Protein AF-A0A7X5ISY9-F1 (afdb_monomer_lite)

pLDDT: mean 95.57, std 3.94, range [68.06, 98.31]

Sequence (77 aa):
MKLVHFQEKYRQAFIDFNTDWIVSNFGFPEEHDKETFEKIDEELNNGAMIFFAVEDDVPLACCMTMPMKDNTWESAN

Secondary structure (DSSP, 8-state):
-EEEE--GGGHHHHHHHHHHHHHHHHSS--HHHHHHHH-HHHHHHTT-EEEEEEETTEEEEEEEEEE-GGG-EEEE-

Foldseek 3Di:
DDKDWDDPVCLVVVLVQQQVVCCVPPNGDDPVSVVCSVCVVVQVVQVKIKMFDDDPNRTDDMKIWGADPPRDIDIGD

Radius of gyration: 12.56 Å; chains: 1; bounding box: 29×22×30 Å

Structure (mmCIF, N/CA/C/O backbone):
data_AF-A0A7X5ISY9-F1
#
_entry.id   AF-A0A7X5ISY9-F1
#
loop_
_atom_site.group_PDB
_atom_site.id
_atom_site.type_symbol
_atom_site.label_atom_id
_atom_site.label_alt_id
_atom_site.label_comp_id
_atom_site.label_asym_id
_atom_site.label_entity_id
_atom_site.label_seq_id
_atom_site.pdbx_PDB_ins_code
_atom_site.Cartn_x
_atom_site.Cartn_y
_atom_site.Cartn_z
_atom_site.occupancy
_atom_site.B_iso_or_equiv
_atom_site.auth_seq_id
_atom_site.auth_comp_id
_atom_site.auth_asym_id
_atom_site.auth_atom_id
_atom_site.pdbx_PDB_model_num
ATOM 1 N N . MET A 1 1 ? -10.881 -12.415 11.290 1.00 91.44 1 MET A N 1
ATOM 2 C CA . MET A 1 1 ? -10.049 -12.009 10.129 1.00 91.44 1 MET A CA 1
ATOM 3 C C . MET A 1 1 ? -10.562 -12.540 8.776 1.00 91.44 1 MET A C 1
ATOM 5 O O . MET A 1 1 ? -10.916 -13.711 8.678 1.00 91.44 1 MET A O 1
ATOM 9 N N . LYS A 1 2 ? -10.567 -11.698 7.730 1.00 97.19 2 LYS A N 1
ATOM 10 C CA . LYS A 1 2 ? -10.858 -12.017 6.314 1.00 97.19 2 LYS A CA 1
ATOM 11 C C . LYS A 1 2 ? -9.785 -11.419 5.394 1.00 97.19 2 LYS A C 1
ATOM 13 O O . LYS A 1 2 ? -9.261 -10.353 5.704 1.00 97.19 2 LYS A O 1
ATOM 18 N N . LEU A 1 3 ? -9.498 -12.074 4.268 1.00 97.81 3 LEU A N 1
ATOM 19 C CA . LEU A 1 3 ? -8.673 -11.502 3.199 1.00 97.81 3 LEU A CA 1
ATOM 20 C C . LEU A 1 3 ? -9.578 -10.740 2.227 1.00 97.81 3 LEU A C 1
ATOM 22 O O . LEU A 1 3 ? -10.570 -11.294 1.747 1.00 97.81 3 LEU A O 1
ATOM 26 N N . VAL A 1 4 ? -9.260 -9.481 1.945 1.00 97.94 4 VAL A N 1
ATOM 27 C CA . VAL A 1 4 ? -10.008 -8.650 0.993 1.00 97.94 4 VAL A CA 1
ATOM 28 C C . VAL A 1 4 ? -9.060 -8.003 -0.007 1.00 97.94 4 VAL A C 1
ATOM 30 O O . VAL A 1 4 ? -7.918 -7.704 0.328 1.00 97.94 4 VAL A O 1
ATOM 33 N N . HIS A 1 5 ? -9.542 -7.776 -1.227 1.00 97.56 5 HIS A N 1
ATOM 34 C CA . HIS A 1 5 ? -8.846 -6.926 -2.193 1.00 97.56 5 HIS A CA 1
ATOM 35 C C . HIS A 1 5 ? -8.865 -5.466 -1.726 1.00 97.56 5 HIS A C 1
ATOM 37 O O . HIS A 1 5 ? -9.693 -5.090 -0.885 1.00 97.56 5 HIS A O 1
ATOM 43 N N . PHE A 1 6 ? -7.985 -4.657 -2.315 1.00 97.44 6 PHE A N 1
ATOM 44 C CA . PHE A 1 6 ? -7.970 -3.209 -2.158 1.00 97.44 6 PHE A CA 1
ATOM 45 C C . PHE A 1 6 ? -9.371 -2.606 -2.251 1.00 97.44 6 PHE A C 1
ATOM 47 O O . PHE A 1 6 ? -10.172 -2.930 -3.130 1.00 97.44 6 PHE A O 1
ATOM 54 N N . GLN A 1 7 ? -9.647 -1.699 -1.325 1.00 97.19 7 GLN A N 1
ATOM 55 C CA . GLN A 1 7 ? -10.809 -0.828 -1.344 1.00 97.19 7 GLN A CA 1
ATOM 56 C C . GLN A 1 7 ? -10.306 0.560 -0.997 1.00 97.19 7 GLN A C 1
ATOM 58 O O . GLN A 1 7 ? -9.446 0.690 -0.129 1.00 97.19 7 GLN A O 1
ATOM 63 N N . GLU A 1 8 ? -10.897 1.590 -1.595 1.00 97.44 8 GLU A N 1
ATOM 64 C CA . GLU A 1 8 ? -10.472 2.976 -1.374 1.00 97.44 8 GLU A 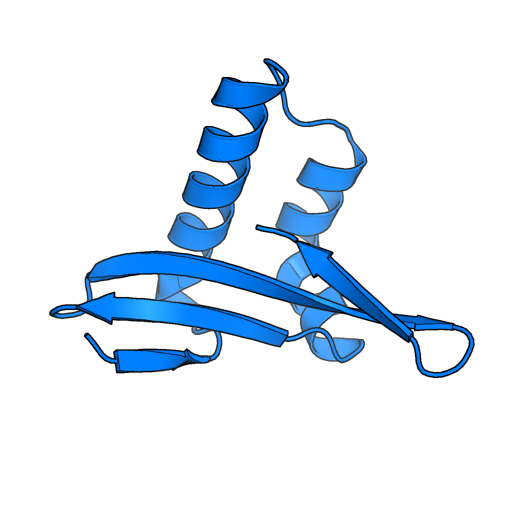CA 1
ATOM 65 C C . GLU A 1 8 ? -10.422 3.355 0.116 1.00 97.44 8 GLU A C 1
ATOM 67 O O . GLU A 1 8 ? -9.508 4.039 0.566 1.00 97.44 8 GLU A O 1
ATOM 72 N N . LYS A 1 9 ? -11.339 2.806 0.927 1.00 97.56 9 LYS A N 1
ATOM 73 C CA . LYS A 1 9 ? -11.371 3.001 2.387 1.00 97.56 9 LYS A CA 1
ATOM 74 C C . LYS A 1 9 ? -10.111 2.517 3.128 1.00 97.56 9 LYS A C 1
ATOM 76 O O . LYS A 1 9 ? -9.928 2.870 4.287 1.00 97.56 9 LYS A O 1
ATOM 81 N N . TYR A 1 10 ? -9.274 1.701 2.489 1.00 97.44 10 TYR A N 1
ATOM 82 C CA . TYR A 1 10 ? -8.031 1.156 3.035 1.00 97.44 10 TYR A CA 1
ATOM 83 C C . TYR A 1 10 ? -6.769 1.786 2.430 1.00 97.44 10 TYR A C 1
ATOM 85 O O . TYR A 1 10 ? -5.670 1.382 2.802 1.00 97.44 10 TYR A O 1
ATOM 93 N N . ARG A 1 11 ? -6.890 2.791 1.547 1.00 97.50 11 ARG A N 1
ATOM 94 C CA . ARG A 1 11 ? -5.733 3.463 0.930 1.00 97.50 11 ARG A CA 1
ATOM 95 C C . ARG A 1 11 ? -4.752 3.997 1.966 1.00 97.50 11 ARG A C 1
ATOM 97 O O . ARG A 1 11 ? -3.564 3.719 1.879 1.00 97.50 11 ARG A O 1
ATOM 104 N N . GLN A 1 12 ? -5.254 4.722 2.965 1.00 97.94 12 GLN A N 1
ATOM 105 C CA . GLN A 1 12 ? -4.384 5.284 3.994 1.00 97.94 12 GLN A CA 1
ATOM 106 C C . GLN A 1 12 ? -3.697 4.185 4.811 1.00 97.94 12 GLN A C 1
ATOM 108 O O . GLN A 1 12 ? -2.510 4.288 5.071 1.00 97.94 12 GLN A O 1
ATOM 113 N N . ALA A 1 13 ? -4.400 3.090 5.120 1.00 97.69 13 ALA A N 1
ATOM 114 C CA . ALA A 1 13 ? -3.806 1.965 5.837 1.00 97.69 13 ALA A CA 1
ATOM 115 C C . ALA A 1 13 ? -2.663 1.301 5.049 1.00 97.69 13 ALA A C 1
ATOM 117 O O . ALA A 1 13 ? -1.681 0.891 5.652 1.00 97.69 13 ALA A O 1
ATOM 118 N N . PHE A 1 14 ? -2.762 1.217 3.716 1.00 97.38 14 PHE A N 1
ATOM 119 C CA . PHE A 1 14 ? -1.651 0.749 2.877 1.00 97.38 14 PHE A CA 1
ATOM 120 C C . PHE A 1 14 ? -0.412 1.635 3.048 1.00 97.38 14 PHE A C 1
ATOM 122 O O . PHE A 1 14 ? 0.670 1.131 3.345 1.00 97.38 14 PHE A O 1
ATOM 129 N N . ILE A 1 15 ? -0.597 2.953 2.914 1.00 97.12 15 ILE A N 1
ATOM 130 C CA . ILE A 1 15 ? 0.479 3.943 3.040 1.00 97.12 15 ILE A CA 1
ATOM 131 C C . ILE A 1 15 ? 1.085 3.896 4.444 1.00 97.12 15 ILE A C 1
ATOM 133 O O . ILE A 1 15 ? 2.306 3.875 4.569 1.00 97.12 15 ILE A O 1
ATOM 137 N N . ASP A 1 16 ? 0.253 3.841 5.483 1.00 97.69 16 ASP A N 1
ATOM 138 C CA . ASP A 1 16 ? 0.694 3.816 6.878 1.00 97.69 16 ASP A CA 1
ATOM 139 C C . ASP A 1 16 ? 1.498 2.545 7.175 1.00 97.69 16 ASP A C 1
ATOM 141 O O . ASP A 1 16 ? 2.609 2.640 7.683 1.00 97.69 16 ASP A O 1
ATOM 145 N N . PHE A 1 17 ? 1.002 1.361 6.790 1.00 97.31 17 PHE A N 1
ATOM 146 C CA . PHE A 1 17 ? 1.716 0.101 7.024 1.00 97.31 17 PHE A CA 1
ATOM 147 C C . PHE A 1 17 ? 3.065 0.042 6.311 1.00 97.31 17 PHE A C 1
ATOM 149 O O . PHE A 1 17 ? 4.060 -0.333 6.933 1.00 97.31 17 PHE A O 1
ATOM 156 N N . ASN A 1 18 ? 3.109 0.451 5.040 1.00 96.25 18 ASN A N 1
ATOM 157 C CA . ASN A 1 18 ? 4.350 0.459 4.267 1.00 96.25 18 ASN A CA 1
ATOM 158 C C . ASN A 1 18 ? 5.315 1.508 4.834 1.00 96.25 18 ASN A C 1
ATOM 160 O O . ASN A 1 18 ? 6.486 1.219 5.064 1.00 96.25 18 ASN A O 1
ATOM 164 N N . THR A 1 19 ? 4.829 2.716 5.138 1.00 96.50 19 THR A N 1
ATOM 165 C CA . THR A 1 19 ? 5.653 3.783 5.725 1.00 96.50 19 THR A CA 1
ATOM 166 C C . THR A 1 19 ? 6.223 3.363 7.075 1.00 96.50 19 THR A C 1
ATOM 168 O O . THR A 1 19 ? 7.424 3.515 7.293 1.00 96.50 19 THR A O 1
ATOM 171 N N . ASP A 1 20 ? 5.404 2.804 7.966 1.00 97.12 20 ASP A N 1
ATOM 172 C CA . ASP A 1 20 ? 5.836 2.337 9.283 1.00 97.12 20 ASP A CA 1
ATOM 173 C C . ASP A 1 20 ? 6.882 1.229 9.158 1.00 97.12 20 ASP A C 1
ATOM 175 O O . ASP A 1 20 ? 7.910 1.266 9.844 1.00 97.12 20 ASP A O 1
ATOM 179 N N . TRP A 1 21 ? 6.664 0.263 8.260 1.00 95.69 21 TRP A N 1
ATOM 180 C CA . TRP A 1 21 ? 7.624 -0.804 7.996 1.00 95.69 21 TRP A CA 1
ATOM 181 C C . TRP A 1 21 ? 8.946 -0.254 7.444 1.00 95.69 21 TRP A C 1
ATOM 183 O O . TRP A 1 21 ? 10.015 -0.607 7.953 1.00 95.69 21 TRP A O 1
ATOM 193 N N . ILE A 1 22 ? 8.897 0.656 6.467 1.00 95.62 22 ILE A N 1
ATOM 194 C CA . ILE A 1 22 ? 10.094 1.246 5.861 1.00 95.62 22 ILE A CA 1
ATOM 195 C C . ILE A 1 22 ? 10.855 2.094 6.879 1.00 95.62 22 ILE A C 1
ATOM 197 O O . ILE A 1 22 ? 12.054 1.909 7.072 1.00 95.62 22 ILE A O 1
ATOM 201 N N . VAL A 1 23 ? 10.179 3.001 7.582 1.00 97.25 23 VAL A N 1
ATOM 202 C CA . VAL A 1 23 ? 10.809 3.873 8.581 1.00 97.25 23 VAL A CA 1
ATOM 203 C C . VAL A 1 23 ? 11.421 3.050 9.714 1.00 97.25 23 VAL A C 1
ATOM 205 O O . VAL A 1 23 ? 12.534 3.347 10.144 1.00 97.25 23 VAL A O 1
ATOM 208 N N . SER A 1 24 ? 10.755 1.984 10.161 1.00 97.12 24 SER A N 1
ATOM 209 C CA . SER A 1 24 ? 11.271 1.142 11.248 1.00 97.12 24 SER A CA 1
ATOM 210 C C . SER A 1 24 ? 12.526 0.358 10.859 1.00 97.12 24 SER A C 1
ATOM 212 O O . SER A 1 24 ? 13.371 0.103 11.716 1.00 97.12 24 SER A O 1
ATOM 214 N N . ASN A 1 25 ? 12.658 -0.022 9.585 1.00 95.88 25 ASN A N 1
ATOM 215 C CA . ASN A 1 25 ? 13.743 -0.889 9.115 1.00 95.88 25 ASN A CA 1
ATOM 216 C C . ASN A 1 25 ? 14.868 -0.136 8.384 1.00 95.88 25 ASN A C 1
ATOM 218 O O . ASN A 1 25 ? 16.0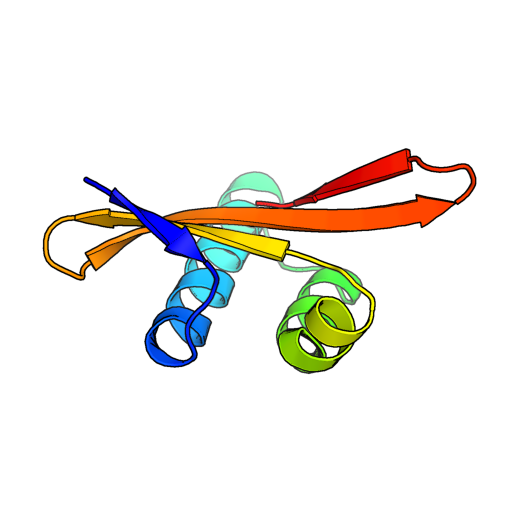21 -0.564 8.434 1.00 95.88 25 ASN A O 1
ATOM 222 N N . PHE A 1 26 ? 14.551 0.986 7.736 1.00 95.69 26 PHE A N 1
ATOM 223 C CA . PHE A 1 26 ? 15.449 1.745 6.854 1.00 95.69 26 PHE A CA 1
ATOM 224 C C . PHE A 1 26 ? 15.524 3.241 7.200 1.00 95.69 26 PHE A C 1
ATOM 226 O O . PHE A 1 26 ? 16.400 3.949 6.707 1.00 95.69 26 PHE A O 1
ATOM 233 N N . GLY A 1 27 ? 14.658 3.736 8.088 1.00 97.06 27 GLY A N 1
ATOM 234 C CA . GLY A 1 27 ? 14.695 5.099 8.626 1.00 97.06 27 GLY A CA 1
ATOM 235 C C . GLY A 1 27 ? 13.877 6.130 7.845 1.00 97.06 27 GLY A C 1
ATOM 236 O O . GLY A 1 27 ? 13.359 7.061 8.460 1.00 97.06 27 GLY A O 1
ATOM 237 N N . PHE A 1 28 ? 13.723 5.988 6.527 1.00 95.75 28 PHE A N 1
ATOM 238 C CA . PHE A 1 28 ? 12.895 6.885 5.712 1.00 95.75 28 PHE A CA 1
ATOM 239 C C . PHE A 1 28 ? 12.453 6.227 4.392 1.00 95.75 28 PHE A C 1
ATOM 241 O O . PHE A 1 28 ? 13.213 5.422 3.859 1.00 95.75 28 PHE A O 1
ATOM 248 N N . PRO A 1 29 ? 11.283 6.599 3.832 1.00 94.69 29 PRO A N 1
ATOM 249 C CA . PRO A 1 29 ? 10.876 6.167 2.497 1.00 94.69 29 PRO A CA 1
ATOM 250 C C . PRO A 1 29 ? 11.735 6.812 1.410 1.00 94.69 29 PRO A C 1
ATOM 252 O O . PRO A 1 29 ? 11.923 8.042 1.395 1.00 94.69 29 PRO A O 1
ATOM 255 N N . GLU A 1 30 ? 12.224 5.988 0.492 1.00 95.44 30 GLU A N 1
ATOM 256 C CA . GLU A 1 30 ? 12.908 6.423 -0.716 1.00 95.44 30 GLU A CA 1
ATOM 257 C C . GLU A 1 30 ? 11.914 7.067 -1.702 1.00 95.44 30 GLU A C 1
ATOM 259 O O . GLU A 1 30 ? 10.708 7.151 -1.463 1.00 95.44 30 GLU A O 1
ATOM 264 N N . GLU A 1 31 ? 12.420 7.612 -2.808 1.00 95.00 31 GLU A N 1
ATOM 265 C CA . GLU A 1 31 ? 11.573 8.259 -3.820 1.00 95.00 31 GLU A CA 1
ATOM 266 C C . GLU A 1 31 ? 10.608 7.260 -4.472 1.00 95.00 31 GLU A C 1
ATOM 268 O O . GLU A 1 31 ? 9.425 7.557 -4.611 1.00 95.00 31 GLU A O 1
ATOM 273 N N . HIS A 1 32 ? 11.080 6.043 -4.758 1.00 90.81 32 HIS A N 1
ATOM 274 C CA . HIS A 1 32 ? 10.269 4.997 -5.380 1.00 90.81 32 HIS A CA 1
ATOM 275 C C . HIS A 1 32 ? 9.092 4.535 -4.496 1.00 90.81 32 HIS A C 1
ATOM 277 O O . HIS A 1 32 ? 7.999 4.289 -5.010 1.00 90.81 32 HIS A O 1
ATOM 283 N N . ASP A 1 33 ? 9.275 4.482 -3.170 1.00 92.88 33 ASP A N 1
ATOM 284 C CA . ASP A 1 33 ? 8.201 4.169 -2.215 1.00 92.88 33 ASP A CA 1
ATOM 285 C C . ASP A 1 33 ? 7.079 5.212 -2.305 1.00 92.88 33 ASP A C 1
ATOM 287 O O . ASP A 1 33 ? 5.895 4.891 -2.411 1.00 92.88 33 ASP A O 1
ATOM 291 N N . LYS A 1 34 ? 7.464 6.494 -2.326 1.00 94.00 34 LYS A N 1
ATOM 292 C CA . LYS A 1 34 ? 6.525 7.622 -2.402 1.00 94.00 34 LYS A CA 1
ATOM 293 C C . LYS A 1 34 ? 5.790 7.647 -3.731 1.00 94.00 34 LYS A C 1
ATOM 295 O O . LYS A 1 34 ? 4.579 7.845 -3.744 1.00 94.00 34 LYS A O 1
ATOM 300 N N . GLU A 1 35 ? 6.499 7.405 -4.830 1.00 94.00 35 GLU A N 1
ATOM 301 C CA . GLU A 1 35 ? 5.875 7.291 -6.146 1.00 94.00 35 GLU A CA 1
ATOM 302 C C . GLU A 1 35 ? 4.829 6.173 -6.176 1.00 94.00 35 GLU A C 1
ATOM 304 O O . GLU A 1 35 ? 3.738 6.381 -6.704 1.00 94.00 35 GLU A O 1
ATOM 309 N N . THR A 1 36 ? 5.120 5.025 -5.557 1.00 92.56 36 THR A N 1
ATOM 310 C CA . THR A 1 36 ? 4.163 3.913 -5.445 1.00 92.56 36 THR A CA 1
ATOM 311 C C . THR A 1 36 ? 2.911 4.346 -4.679 1.00 92.56 36 THR A C 1
ATOM 313 O O . THR A 1 36 ? 1.794 4.069 -5.116 1.00 92.56 36 THR A O 1
ATOM 316 N N . PHE A 1 37 ? 3.064 5.087 -3.575 1.00 94.69 37 PHE A N 1
ATOM 317 C CA . PHE A 1 37 ? 1.934 5.608 -2.793 1.00 94.69 37 PHE A CA 1
ATOM 318 C C . PHE A 1 37 ? 1.075 6.613 -3.571 1.00 94.69 37 PHE A C 1
ATOM 320 O O . PHE A 1 37 ? -0.152 6.611 -3.444 1.00 94.69 37 PHE A O 1
ATOM 327 N N . GLU A 1 38 ? 1.699 7.455 -4.393 1.00 95.88 38 GLU A N 1
ATOM 328 C CA . GLU A 1 38 ? 1.008 8.436 -5.236 1.00 95.88 38 GLU A CA 1
ATOM 329 C C . GLU A 1 38 ? 0.309 7.791 -6.443 1.00 95.88 38 GLU A C 1
ATOM 331 O O . GLU A 1 38 ? -0.714 8.301 -6.906 1.00 95.88 38 GLU A O 1
ATOM 336 N N . LYS A 1 39 ? 0.822 6.655 -6.932 1.00 95.88 39 LYS A N 1
ATOM 337 C CA . LYS A 1 39 ? 0.384 5.998 -8.174 1.00 95.88 39 LYS A CA 1
ATOM 338 C C . LYS A 1 39 ? -0.355 4.674 -7.969 1.00 95.88 39 LYS A C 1
ATOM 340 O O . LYS A 1 39 ? -0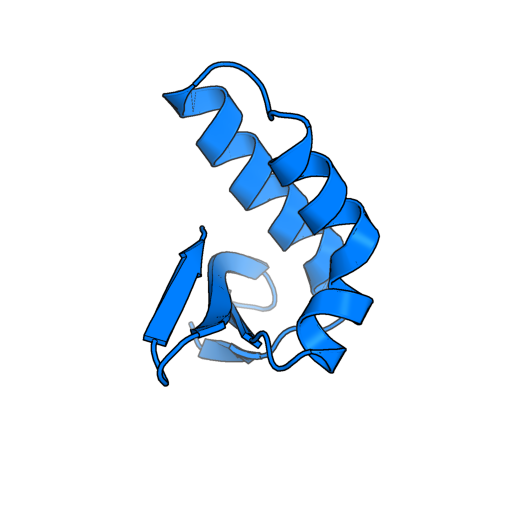.529 3.934 -8.930 1.00 95.88 39 LYS A O 1
ATOM 345 N N . ILE A 1 40 ? -0.869 4.387 -6.769 1.00 95.81 40 ILE A N 1
ATOM 346 C CA . ILE A 1 40 ? -1.588 3.130 -6.462 1.00 95.81 40 ILE A CA 1
ATOM 347 C C . ILE A 1 40 ? -2.625 2.768 -7.542 1.00 95.81 40 ILE A C 1
ATOM 349 O O . ILE A 1 40 ? -2.693 1.619 -7.964 1.00 95.81 40 ILE A O 1
ATOM 353 N N . ASP A 1 41 ? -3.416 3.729 -8.029 1.00 97.06 41 ASP A N 1
ATOM 354 C CA . ASP A 1 41 ? -4.438 3.452 -9.051 1.00 97.06 41 ASP A CA 1
ATOM 355 C C . ASP A 1 41 ? -3.835 3.071 -10.409 1.00 97.06 41 ASP A C 1
ATOM 357 O O . ASP A 1 41 ? -4.379 2.224 -11.117 1.00 97.06 41 ASP A O 1
ATOM 361 N N . GLU A 1 42 ? -2.713 3.686 -10.784 1.00 97.19 42 GLU A N 1
ATOM 362 C CA . GLU A 1 42 ? -1.967 3.336 -11.993 1.00 97.19 42 GLU A CA 1
ATOM 363 C C . GLU A 1 42 ? -1.390 1.924 -11.871 1.00 97.19 42 GLU A C 1
ATOM 365 O O . GLU A 1 42 ? -1.569 1.112 -12.777 1.00 97.19 42 GLU A O 1
ATOM 370 N N . GLU A 1 43 ? -0.805 1.592 -10.721 1.00 95.75 43 GLU A N 1
ATOM 371 C CA . GLU A 1 43 ? -0.270 0.257 -10.457 1.00 95.75 43 GLU A CA 1
ATOM 372 C C . GLU A 1 43 ? -1.360 -0.819 -10.523 1.00 95.75 43 GLU A C 1
ATOM 374 O O . GLU A 1 43 ? -1.200 -1.842 -11.194 1.00 95.75 43 GLU A O 1
ATOM 379 N N . LEU A 1 44 ? -2.517 -0.574 -9.898 1.00 96.56 44 LEU A N 1
ATOM 380 C CA . LEU A 1 44 ? -3.666 -1.481 -9.973 1.00 96.56 44 LEU A CA 1
ATOM 381 C C . LEU A 1 44 ? -4.152 -1.659 -11.423 1.00 96.56 44 LEU A C 1
ATOM 383 O O . LEU A 1 44 ? -4.447 -2.780 -11.842 1.00 96.56 44 LEU A O 1
ATOM 387 N N . ASN A 1 45 ? -4.190 -0.583 -12.217 1.00 97.25 45 ASN A N 1
ATOM 388 C CA . ASN A 1 45 ? -4.537 -0.652 -13.642 1.00 97.25 45 ASN A CA 1
ATOM 389 C C . ASN A 1 45 ? -3.499 -1.428 -14.468 1.00 97.25 45 ASN A C 1
ATOM 391 O O . ASN A 1 45 ? -3.864 -2.088 -15.443 1.00 97.25 45 ASN A O 1
ATOM 395 N N . ASN A 1 46 ? -2.229 -1.393 -14.062 1.00 95.62 46 ASN A N 1
ATOM 396 C CA . ASN A 1 46 ? -1.138 -2.148 -14.678 1.00 95.62 46 ASN A CA 1
ATOM 397 C C . ASN A 1 46 ? -1.113 -3.630 -14.262 1.00 95.62 46 ASN A C 1
ATOM 399 O O . ASN A 1 46 ? -0.263 -4.388 -14.728 1.00 95.62 46 ASN A O 1
ATOM 403 N N . GLY A 1 47 ? -2.072 -4.071 -13.442 1.00 96.00 47 GLY A N 1
ATOM 404 C CA . GLY A 1 47 ? -2.233 -5.464 -13.030 1.00 96.00 47 GLY A CA 1
ATOM 405 C C . GLY A 1 47 ? -1.661 -5.773 -11.652 1.00 96.00 47 GLY A C 1
ATOM 406 O O . GLY A 1 47 ? -1.636 -6.945 -11.267 1.00 96.00 47 GLY A O 1
ATOM 407 N N . ALA A 1 48 ? -1.224 -4.757 -10.902 1.00 96.62 48 ALA A N 1
ATOM 408 C CA . ALA A 1 48 ? -0.894 -4.945 -9.504 1.00 96.62 48 ALA A CA 1
ATOM 409 C C . ALA A 1 48 ? -2.135 -5.343 -8.694 1.00 96.62 48 ALA A C 1
ATOM 411 O O . ALA A 1 48 ? -3.278 -5.021 -9.030 1.00 96.62 48 ALA A O 1
ATOM 412 N N . MET A 1 49 ? -1.909 -6.041 -7.589 1.00 97.31 49 MET A N 1
ATOM 413 C CA . MET A 1 49 ? -2.957 -6.441 -6.659 1.00 97.31 49 MET A CA 1
ATOM 414 C C . MET A 1 49 ? -2.519 -6.121 -5.241 1.00 97.31 49 MET A C 1
ATOM 416 O O . MET A 1 49 ? -1.443 -6.545 -4.826 1.00 97.31 49 MET A O 1
ATOM 420 N N . ILE A 1 50 ? -3.375 -5.435 -4.485 1.00 97.88 50 ILE A N 1
ATOM 421 C CA . ILE A 1 50 ? -3.182 -5.209 -3.050 1.00 97.88 50 ILE A CA 1
ATOM 422 C C . ILE A 1 50 ? -4.237 -6.009 -2.287 1.00 97.88 50 ILE A C 1
ATOM 424 O O . ILE A 1 50 ? -5.435 -5.925 -2.581 1.00 97.88 50 ILE A O 1
ATOM 428 N N . PHE A 1 51 ? -3.788 -6.766 -1.291 1.00 97.75 51 PHE A N 1
ATOM 429 C CA . PHE A 1 51 ? -4.636 -7.541 -0.394 1.00 97.75 51 PHE A CA 1
ATOM 430 C C . PHE A 1 51 ? -4.457 -7.091 1.048 1.00 97.75 51 PHE A C 1
ATOM 432 O O . PHE A 1 51 ? -3.347 -6.792 1.476 1.00 97.75 51 PHE A O 1
ATOM 439 N N . PHE A 1 52 ? -5.549 -7.116 1.809 1.00 98.19 52 PHE A N 1
ATOM 440 C CA . PHE A 1 52 ? -5.554 -6.815 3.235 1.00 98.19 52 PHE A CA 1
ATOM 441 C C . PHE A 1 52 ? -6.064 -7.991 4.053 1.00 98.19 52 PHE A C 1
ATOM 443 O O . PHE A 1 52 ? -7.095 -8.588 3.725 1.00 98.19 52 PHE A O 1
ATOM 450 N N . ALA A 1 53 ? -5.397 -8.252 5.175 1.00 98.19 53 ALA A N 1
ATOM 451 C CA . ALA A 1 53 ? -5.977 -8.996 6.283 1.00 98.19 53 ALA A CA 1
ATOM 452 C C . ALA A 1 53 ? -6.790 -8.021 7.146 1.00 98.19 53 ALA A C 1
ATOM 454 O O . ALA A 1 53 ? -6.239 -7.062 7.682 1.00 98.19 53 ALA A O 1
ATOM 455 N N . VAL A 1 54 ? -8.099 -8.246 7.261 1.00 98.31 54 VAL A N 1
ATOM 456 C CA . VAL A 1 54 ? -9.028 -7.339 7.956 1.00 98.31 54 VAL A CA 1
ATOM 457 C C . VAL A 1 54 ? -9.785 -8.076 9.053 1.00 98.31 54 VAL A C 1
ATOM 459 O O . VAL A 1 54 ? -10.333 -9.157 8.822 1.00 98.31 54 VAL A O 1
ATOM 462 N N . GLU A 1 55 ? -9.887 -7.473 10.229 1.00 98.31 55 GLU A N 1
ATOM 463 C CA . GLU A 1 55 ? -10.711 -7.935 11.346 1.00 98.31 55 GLU A CA 1
ATOM 464 C C . GLU A 1 55 ? -11.639 -6.811 11.799 1.00 98.31 55 GLU A C 1
ATOM 466 O O . GLU A 1 55 ? -11.174 -5.708 12.035 1.00 98.31 55 GLU A O 1
ATOM 471 N N . ASP A 1 56 ? -12.951 -7.059 11.845 1.00 96.31 56 ASP A N 1
ATOM 472 C CA . ASP A 1 56 ? -13.954 -6.056 12.244 1.00 96.31 56 ASP A CA 1
ATOM 473 C C . ASP A 1 56 ? -13.807 -4.697 11.528 1.00 96.31 56 ASP A C 1
ATOM 475 O O . ASP A 1 56 ? -13.885 -3.629 12.124 1.00 96.31 56 ASP A O 1
ATOM 479 N N . ASP A 1 57 ? -13.569 -4.762 10.211 1.00 94.25 57 ASP A N 1
ATOM 480 C CA . ASP A 1 57 ? -13.268 -3.627 9.323 1.00 94.25 57 ASP A CA 1
ATOM 481 C C . ASP A 1 57 ? -11.963 -2.863 9.621 1.00 94.25 57 ASP A C 1
ATOM 483 O O . ASP A 1 57 ? -11.646 -1.917 8.900 1.00 94.25 57 ASP A O 1
ATOM 487 N N . VAL A 1 58 ? -11.152 -3.336 10.569 1.00 97.31 58 VAL A N 1
ATOM 488 C CA . VAL A 1 58 ? -9.807 -2.840 10.874 1.00 97.31 58 VAL A CA 1
ATOM 489 C C . VAL A 1 58 ? -8.763 -3.604 10.047 1.00 97.31 58 VAL A C 1
ATOM 491 O O . VAL A 1 58 ? -8.648 -4.828 10.179 1.00 97.31 58 VAL A O 1
ATOM 494 N N . PRO A 1 59 ? -7.996 -2.928 9.173 1.00 97.88 59 PRO A N 1
ATOM 495 C CA . PRO A 1 59 ? -6.830 -3.520 8.524 1.00 97.88 59 PRO A CA 1
ATO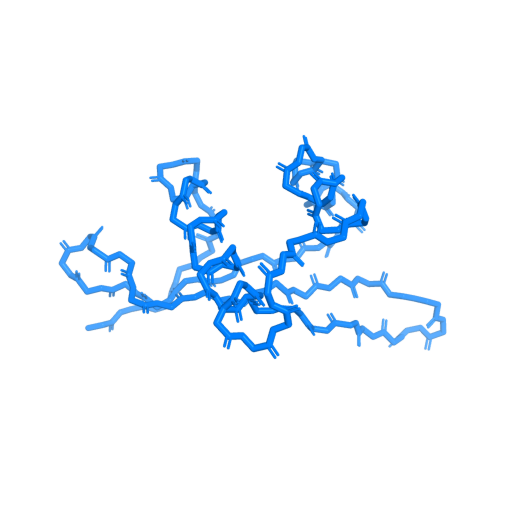M 496 C C . PRO A 1 59 ? -5.777 -3.906 9.563 1.00 97.88 59 PRO A C 1
ATOM 498 O O . PRO A 1 59 ? -5.492 -3.127 1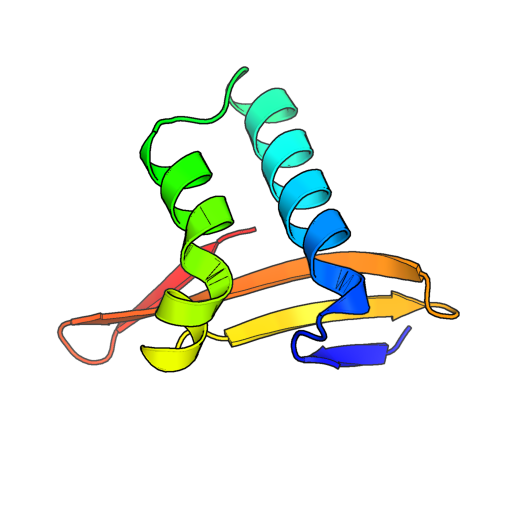0.467 1.00 97.88 59 PRO A O 1
ATOM 501 N N . LEU A 1 60 ? -5.200 -5.097 9.429 1.00 97.75 60 LEU A N 1
ATOM 502 C CA . LEU A 1 60 ? -4.137 -5.600 10.307 1.00 97.75 60 LEU A CA 1
ATOM 503 C C . LEU A 1 60 ? -2.796 -5.741 9.579 1.00 97.75 60 LEU A C 1
ATOM 505 O O . LEU A 1 60 ? -1.746 -5.669 10.207 1.00 97.75 60 LEU A O 1
ATOM 509 N N . ALA A 1 61 ? -2.843 -5.996 8.272 1.00 96.94 61 ALA A N 1
ATOM 510 C CA . ALA A 1 61 ? -1.683 -6.109 7.396 1.00 96.94 61 ALA A CA 1
ATOM 511 C C . ALA A 1 61 ? -2.119 -5.932 5.938 1.00 96.94 61 ALA A C 1
ATOM 513 O O . ALA A 1 61 ? -3.281 -6.197 5.599 1.00 96.94 61 ALA A O 1
ATOM 514 N N . CYS A 1 62 ? -1.177 -5.560 5.076 1.00 97.12 62 CYS A N 1
ATOM 515 C CA . CYS A 1 62 ? -1.348 -5.562 3.630 1.00 97.12 62 CYS A CA 1
ATOM 516 C C . CYS A 1 62 ? -0.150 -6.187 2.918 1.00 97.12 62 CYS A C 1
ATOM 518 O O . CYS A 1 62 ? 0.916 -6.341 3.503 1.00 97.12 62 CYS A O 1
ATOM 520 N N . CYS A 1 63 ? -0.356 -6.547 1.656 1.00 96.44 63 CYS A N 1
ATOM 521 C CA . CYS A 1 63 ? 0.700 -6.906 0.721 1.00 96.44 63 CYS A CA 1
ATOM 522 C C . CYS A 1 63 ? 0.271 -6.469 -0.679 1.00 96.44 63 CYS A C 1
ATOM 524 O O . CYS A 1 63 ? -0.892 -6.655 -1.057 1.00 96.44 63 CYS A O 1
ATOM 526 N N . MET A 1 64 ? 1.203 -5.902 -1.434 1.00 96.25 64 MET A N 1
ATOM 527 C CA . MET A 1 64 ? 1.068 -5.597 -2.849 1.00 96.25 64 MET A CA 1
ATOM 528 C C . MET A 1 64 ? 1.855 -6.610 -3.673 1.00 96.25 64 MET A C 1
ATOM 530 O O . MET A 1 64 ? 2.953 -7.011 -3.304 1.00 96.25 64 MET A O 1
ATOM 534 N N . THR A 1 65 ? 1.312 -6.996 -4.820 1.00 96.44 65 THR A N 1
ATOM 535 C CA . THR A 1 65 ? 2.040 -7.742 -5.848 1.00 96.44 65 THR A CA 1
ATOM 536 C C . THR A 1 65 ? 1.969 -6.992 -7.163 1.00 96.44 65 THR A C 1
ATOM 538 O O . THR A 1 65 ? 0.914 -6.456 -7.491 1.00 96.44 65 THR A O 1
ATOM 541 N N . MET A 1 66 ? 3.072 -6.951 -7.902 1.00 95.31 66 MET A N 1
ATOM 542 C CA . MET A 1 66 ? 3.203 -6.203 -9.154 1.00 95.31 66 MET A CA 1
ATOM 543 C C . MET A 1 66 ? 3.728 -7.120 -10.259 1.00 95.31 66 MET A C 1
ATOM 545 O O . MET A 1 66 ? 4.681 -7.870 -10.018 1.00 95.31 66 MET A O 1
ATOM 549 N N . PRO A 1 67 ? 3.128 -7.102 -11.460 1.00 95.62 67 PRO A N 1
ATOM 550 C CA . PRO A 1 67 ? 3.636 -7.873 -12.582 1.00 95.62 67 PRO A CA 1
ATOM 551 C C . PRO A 1 67 ? 4.950 -7.278 -13.093 1.00 95.62 67 PRO A C 1
ATOM 553 O O . PRO A 1 67 ? 5.083 -6.073 -13.286 1.00 95.62 67 PRO A O 1
ATOM 556 N N . MET A 1 68 ? 5.908 -8.153 -13.376 1.00 93.00 68 MET A N 1
ATOM 557 C CA . MET A 1 68 ? 7.223 -7.820 -13.914 1.00 93.00 6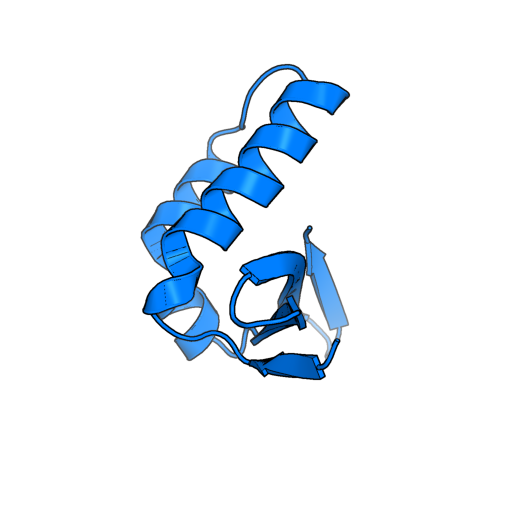8 MET A CA 1
ATOM 558 C C . MET A 1 68 ? 7.412 -8.476 -15.292 1.00 93.00 68 MET A C 1
ATOM 560 O O . MET A 1 68 ? 6.498 -9.065 -15.877 1.00 93.00 68 MET A O 1
ATOM 564 N N . LYS A 1 69 ? 8.618 -8.368 -15.862 1.00 93.25 69 LYS A N 1
ATOM 565 C CA . LYS A 1 69 ? 8.955 -9.026 -17.137 1.00 93.25 69 LYS A CA 1
ATOM 566 C C . LYS A 1 69 ? 9.002 -10.547 -16.986 1.00 93.25 69 LYS A C 1
ATOM 568 O O . LYS A 1 69 ? 9.116 -11.078 -15.885 1.00 93.25 69 LYS A O 1
ATOM 573 N N . ASP A 1 70 ? 8.919 -11.251 -18.112 1.00 94.88 70 ASP A N 1
ATOM 574 C CA . ASP A 1 70 ? 9.104 -12.706 -18.186 1.00 94.88 70 ASP A CA 1
ATOM 575 C C . ASP A 1 70 ? 8.169 -13.507 -17.262 1.00 94.88 70 ASP A C 1
ATOM 577 O O . ASP A 1 70 ? 8.534 -14.559 -16.742 1.00 94.88 70 ASP A O 1
ATOM 581 N N . ASN A 1 71 ? 6.937 -13.008 -17.076 1.00 92.38 71 ASN A N 1
ATOM 582 C CA . ASN A 1 71 ? 5.913 -13.623 -16.226 1.00 92.38 71 ASN A CA 1
ATOM 583 C C . ASN A 1 71 ? 6.350 -13.768 -14.752 1.00 92.38 71 ASN A C 1
ATOM 585 O O . ASN A 1 71 ? 5.914 -14.681 -14.049 1.00 92.38 71 ASN A O 1
ATOM 589 N N . THR A 1 72 ? 7.231 -12.874 -14.298 1.00 96.25 72 THR A N 1
ATOM 590 C CA . THR A 1 72 ? 7.631 -12.755 -12.894 1.00 96.25 72 THR A CA 1
ATOM 591 C C . THR A 1 72 ? 6.782 -11.709 -12.183 1.00 96.25 72 THR A C 1
ATOM 593 O O . THR A 1 72 ? 6.118 -10.896 -12.823 1.00 96.25 72 THR A O 1
ATOM 596 N N . TRP A 1 73 ? 6.763 -11.772 -10.856 1.00 95.81 73 TRP A N 1
ATOM 597 C CA . TRP A 1 73 ? 5.994 -10.871 -10.007 1.00 95.81 73 TRP A CA 1
ATOM 598 C C . TRP A 1 73 ? 6.859 -10.440 -8.831 1.00 95.81 73 TRP A C 1
ATOM 600 O O . TRP A 1 73 ? 7.612 -11.251 -8.288 1.00 95.81 73 TRP A O 1
ATOM 610 N N . GLU A 1 74 ? 6.735 -9.181 -8.443 1.00 92.94 74 GLU A N 1
ATOM 611 C CA . GLU A 1 74 ? 7.339 -8.629 -7.235 1.00 92.94 74 GLU A CA 1
ATOM 612 C C . GLU A 1 74 ? 6.285 -8.531 -6.131 1.00 92.94 74 GLU A C 1
ATOM 614 O O . GLU A 1 74 ? 5.108 -8.320 -6.421 1.00 92.94 74 GLU A O 1
ATOM 619 N N . SER A 1 75 ? 6.694 -8.706 -4.873 1.00 91.25 75 SER A N 1
ATOM 620 C CA . SER A 1 75 ? 5.839 -8.501 -3.702 1.00 91.25 75 SER A CA 1
ATOM 621 C C . SER A 1 75 ? 6.428 -7.422 -2.799 1.00 91.25 75 SER A C 1
ATOM 623 O O . SER A 1 75 ? 7.595 -7.535 -2.425 1.00 91.25 75 SER A O 1
ATOM 625 N N . ALA A 1 76 ? 5.608 -6.454 -2.400 1.00 82.06 76 ALA A N 1
ATOM 626 C CA . ALA A 1 76 ? 5.952 -5.371 -1.482 1.00 82.06 76 ALA A CA 1
ATOM 627 C C . ALA A 1 76 ? 4.979 -5.351 -0.288 1.00 82.06 76 ALA A C 1
ATOM 629 O O . ALA A 1 76 ? 3.825 -5.771 -0.425 1.00 82.06 76 ALA A O 1
ATOM 630 N N . ASN A 1 77 ? 5.450 -4.904 0.879 1.00 68.06 77 ASN A N 1
ATOM 631 C CA . ASN A 1 77 ? 4.695 -4.876 2.137 1.00 68.06 77 ASN A CA 1
ATOM 632 C C . ASN A 1 77 ? 4.801 -3.535 2.841 1.00 68.06 77 ASN A C 1
ATOM 634 O O . ASN A 1 77 ? 5.939 -3.028 2.942 1.00 68.06 77 ASN A O 1
#